Protein AF-A0A091CN32-F1 (afdb_monomer_lite)

Sequence (88 aa):
MNEVMEWMNNKLNRQSRQSPTLNPIVKTKQIEAKMKELTSLCNPTISKPKPKVEPPKRSKKLLSRMDQWTDKEIAPARRLPSRVQTQL

Radius of gyration: 22.0 Å; chains: 1; bounding box: 41×34×65 Å

Organism: Fukomys damarensis (NCBI:txid885580)

Structure (mmCIF, N/CA/C/O backbone):
data_AF-A0A091CN32-F1
#
_entry.id   AF-A0A091CN32-F1
#
loop_
_atom_site.group_PDB
_atom_site.id
_atom_site.type_symbol
_atom_site.label_atom_id
_atom_site.label_alt_id
_atom_site.label_comp_id
_atom_site.label_asym_id
_atom_site.label_entity_id
_atom_site.label_seq_id
_atom_site.pdbx_PDB_ins_code
_atom_site.Cartn_x
_atom_site.Cartn_y
_atom_site.Cartn_z
_atom_site.occupancy
_atom_site.B_iso_or_equiv
_atom_site.auth_seq_id
_atom_site.auth_comp_id
_atom_site.auth_asym_id
_atom_site.auth_atom_id
_atom_site.pdbx_PDB_model_num
ATOM 1 N N . MET A 1 1 ? -3.989 5.697 -12.878 1.00 72.00 1 MET A N 1
ATOM 2 C CA . MET A 1 1 ? -3.473 6.587 -11.810 1.00 72.00 1 MET A CA 1
ATOM 3 C C . MET A 1 1 ? -4.564 7.052 -10.858 1.00 72.00 1 MET A C 1
ATOM 5 O O . MET A 1 1 ? -4.394 6.855 -9.664 1.00 72.00 1 MET A O 1
ATOM 9 N N . ASN A 1 2 ? -5.679 7.602 -11.350 1.00 86.12 2 ASN A N 1
ATOM 10 C CA . ASN A 1 2 ? -6.773 8.095 -10.495 1.00 86.12 2 ASN A CA 1
ATOM 11 C C . ASN A 1 2 ? -7.273 7.059 -9.474 1.00 86.12 2 ASN A C 1
ATOM 13 O O . ASN A 1 2 ? -7.430 7.393 -8.309 1.00 86.12 2 ASN A O 1
ATOM 17 N N . GLU A 1 3 ? -7.390 5.791 -9.870 1.00 87.31 3 GLU A N 1
ATOM 18 C CA . GLU A 1 3 ? -7.793 4.691 -8.983 1.00 87.31 3 GLU A CA 1
ATOM 19 C C . GLU A 1 3 ? -6.849 4.485 -7.782 1.00 87.31 3 GLU A C 1
ATOM 21 O O . GLU A 1 3 ? -7.293 4.249 -6.660 1.00 87.31 3 GLU A O 1
ATOM 26 N N . VAL A 1 4 ? -5.532 4.615 -7.980 1.00 87.62 4 VAL A N 1
ATOM 27 C CA . VAL A 1 4 ? -4.556 4.475 -6.886 1.00 87.62 4 VAL A CA 1
ATOM 28 C C . VAL A 1 4 ? -4.658 5.652 -5.915 1.00 87.62 4 VAL A C 1
ATOM 30 O O . VAL A 1 4 ? -4.557 5.467 -4.701 1.00 87.62 4 VAL A O 1
ATOM 33 N N . MET A 1 5 ? -4.908 6.851 -6.441 1.00 90.25 5 MET A N 1
ATOM 34 C CA . MET A 1 5 ? -5.085 8.064 -5.638 1.00 90.25 5 MET A CA 1
ATOM 35 C C . MET A 1 5 ? -6.386 8.011 -4.829 1.00 90.25 5 MET A C 1
ATOM 37 O O . MET A 1 5 ? -6.394 8.322 -3.639 1.00 90.25 5 MET A O 1
ATOM 41 N N . GLU A 1 6 ? -7.473 7.556 -5.445 1.00 93.50 6 GLU A N 1
ATOM 42 C CA . GLU A 1 6 ? -8.757 7.349 -4.779 1.00 93.50 6 GLU A CA 1
ATOM 43 C C . GLU A 1 6 ? -8.658 6.277 -3.689 1.00 93.50 6 GLU A C 1
ATOM 45 O O . GLU A 1 6 ? -9.114 6.483 -2.562 1.00 93.50 6 GLU A O 1
ATOM 50 N N . TRP A 1 7 ? -7.978 5.165 -3.978 1.00 92.62 7 TRP A N 1
ATOM 51 C CA . TRP A 1 7 ? -7.700 4.129 -2.989 1.00 92.62 7 TRP A CA 1
ATOM 52 C C . TRP A 1 7 ? -6.949 4.689 -1.777 1.00 92.62 7 TRP A C 1
ATOM 54 O O . TRP A 1 7 ? -7.342 4.424 -0.637 1.00 92.62 7 TRP A O 1
ATOM 64 N N . MET A 1 8 ? -5.903 5.487 -2.011 1.00 93.25 8 MET A N 1
ATOM 65 C CA . MET A 1 8 ? -5.096 6.091 -0.950 1.00 93.25 8 MET A CA 1
ATOM 66 C C . MET A 1 8 ? -5.946 7.017 -0.079 1.00 93.25 8 MET A C 1
ATOM 68 O O . MET A 1 8 ? -5.947 6.873 1.144 1.00 93.25 8 MET A O 1
ATOM 72 N N . ASN A 1 9 ? -6.731 7.901 -0.700 1.00 94.25 9 ASN A N 1
ATOM 73 C CA . ASN A 1 9 ? -7.635 8.805 0.010 1.00 94.25 9 ASN A CA 1
ATOM 74 C C . ASN A 1 9 ? -8.661 8.036 0.847 1.00 94.25 9 ASN A C 1
ATOM 76 O O . ASN A 1 9 ? -8.844 8.330 2.028 1.00 94.25 9 ASN A O 1
ATOM 80 N N . ASN A 1 10 ? -9.278 7.000 0.282 1.00 94.00 10 ASN A N 1
ATOM 81 C CA . ASN A 1 10 ? -10.274 6.199 0.986 1.00 94.00 10 ASN A CA 1
ATOM 82 C C . ASN A 1 10 ? -9.670 5.446 2.175 1.00 94.00 10 ASN A C 1
ATOM 84 O O . ASN A 1 10 ? -10.252 5.414 3.261 1.00 94.00 10 ASN A O 1
ATOM 88 N N . LYS A 1 11 ? -8.485 4.854 2.005 1.00 93.88 11 LYS A N 1
ATOM 89 C CA . LYS A 1 11 ? -7.796 4.141 3.084 1.00 93.88 11 LYS A CA 1
ATOM 90 C C . LYS A 1 11 ? -7.300 5.076 4.182 1.00 93.88 11 LYS A C 1
ATOM 92 O O . LYS A 1 11 ? -7.487 4.762 5.358 1.00 93.88 11 LYS A O 1
ATOM 97 N N . LEU A 1 12 ? -6.733 6.220 3.810 1.00 92.06 12 LEU A N 1
ATOM 98 C CA . LEU A 1 12 ? -6.235 7.224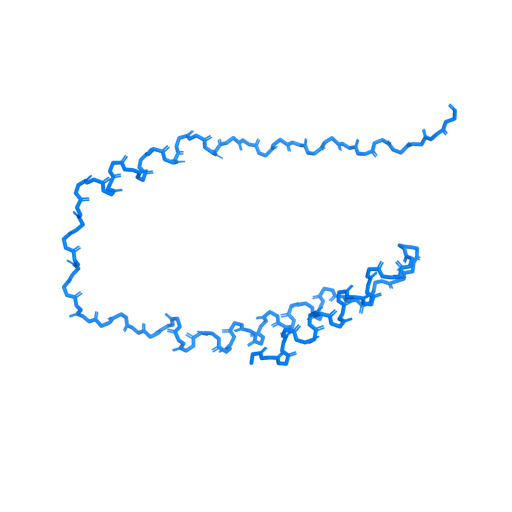 4.745 1.00 92.06 12 LEU A CA 1
ATOM 99 C C . LEU A 1 12 ? -7.373 7.837 5.565 1.00 92.06 12 LEU A C 1
ATOM 101 O O . LEU A 1 12 ? -7.299 7.852 6.792 1.00 92.06 12 LEU A O 1
ATOM 105 N N . ASN A 1 13 ? -8.451 8.266 4.904 1.00 94.69 13 ASN A N 1
ATOM 106 C CA . ASN A 1 13 ? -9.619 8.858 5.562 1.00 94.69 13 ASN A CA 1
ATOM 107 C C . ASN A 1 13 ? -10.312 7.880 6.510 1.00 94.69 13 ASN A C 1
ATOM 109 O O . ASN A 1 13 ? -10.873 8.283 7.528 1.00 94.69 13 ASN A O 1
ATOM 113 N N . ARG A 1 14 ? -10.288 6.587 6.180 1.00 92.00 14 ARG A N 1
ATOM 114 C CA . ARG A 1 14 ? -10.845 5.555 7.050 1.00 92.00 14 ARG A CA 1
ATOM 115 C C . ARG A 1 14 ? -9.934 5.293 8.252 1.00 92.00 14 ARG A C 1
ATOM 117 O O . ARG A 1 14 ? -10.438 5.167 9.362 1.00 92.00 14 ARG A O 1
ATOM 124 N N . GLN A 1 15 ? -8.615 5.237 8.047 1.00 91.31 15 GLN A N 1
ATOM 125 C CA . GLN A 1 15 ? -7.638 5.024 9.121 1.00 91.31 15 GLN A CA 1
ATOM 126 C C . GLN A 1 15 ? -7.611 6.204 10.102 1.00 91.31 15 GLN A C 1
ATOM 128 O O . GLN A 1 15 ? -7.531 5.977 11.304 1.00 91.31 15 GLN A O 1
ATOM 133 N N . SER A 1 16 ? -7.711 7.447 9.616 1.00 91.38 16 SER A N 1
ATOM 134 C CA . SER A 1 16 ? -7.653 8.651 10.461 1.00 91.38 16 SER A CA 1
ATOM 135 C C . SER A 1 16 ? -8.821 8.768 11.441 1.00 91.38 16 SER A C 1
ATOM 137 O O . SER A 1 16 ? -8.683 9.381 12.494 1.00 91.38 16 SER A O 1
ATOM 139 N N . ARG A 1 17 ? -9.962 8.157 11.109 1.00 92.50 17 ARG A N 1
ATOM 140 C CA . ARG A 1 17 ? -11.165 8.116 11.952 1.00 92.50 17 ARG A CA 1
ATOM 141 C C . ARG A 1 17 ? -11.200 6.905 12.885 1.00 92.50 17 ARG A C 1
ATOM 143 O O . ARG A 1 17 ? -12.119 6.793 13.691 1.00 92.50 17 ARG A O 1
ATOM 150 N N . GLN A 1 18 ? -10.249 5.980 12.760 1.00 91.44 18 GLN A N 1
ATOM 151 C CA . GLN A 1 18 ? -10.215 4.773 13.574 1.00 91.44 18 GLN A CA 1
ATOM 152 C C . GLN A 1 18 ? -9.455 5.005 14.882 1.00 91.44 18 GLN A C 1
ATOM 154 O O . GLN A 1 18 ? -8.429 5.681 14.909 1.00 91.44 18 GLN A O 1
ATOM 159 N N . SER A 1 19 ? -9.926 4.378 15.964 1.00 92.50 19 SER A N 1
ATOM 160 C CA . SER A 1 19 ? -9.181 4.331 17.223 1.00 92.50 19 SER A CA 1
ATOM 161 C C . SER A 1 19 ? -7.802 3.671 17.040 1.00 92.50 19 SER A C 1
ATOM 163 O O . SER A 1 19 ? -7.720 2.613 16.403 1.00 92.50 19 SER A O 1
ATOM 165 N N . PRO A 1 20 ? -6.736 4.206 17.665 1.00 87.50 20 PRO A N 1
ATOM 166 C CA . PRO A 1 20 ? -5.411 3.584 17.679 1.00 87.50 20 PRO A CA 1
ATOM 167 C C . PRO A 1 20 ? -5.360 2.205 18.349 1.00 87.50 20 PRO A C 1
ATOM 169 O O . PRO A 1 20 ? -4.427 1.447 18.108 1.00 87.50 20 PRO A O 1
ATOM 172 N N . THR A 1 21 ? -6.337 1.876 19.200 1.00 93.31 21 THR A N 1
ATOM 173 C CA . THR A 1 21 ? -6.411 0.581 19.900 1.00 93.31 21 THR A CA 1
ATOM 174 C C . THR A 1 21 ? -6.928 -0.555 19.018 1.00 93.31 21 THR A C 1
ATOM 176 O O . THR A 1 21 ? -6.835 -1.721 19.394 1.00 93.31 21 THR A O 1
ATOM 179 N N . LEU A 1 22 ? -7.482 -0.228 17.848 1.00 91.88 22 LEU A N 1
ATOM 180 C CA . LEU A 1 22 ? -7.994 -1.201 16.893 1.00 91.88 22 LEU A CA 1
ATOM 181 C C . LEU A 1 22 ? -6.927 -1.563 15.863 1.00 91.88 22 LEU A C 1
ATOM 183 O O . LEU A 1 22 ? -6.056 -0.767 15.516 1.00 91.88 22 LEU A O 1
ATOM 187 N N . ASN A 1 23 ? -7.049 -2.769 15.314 1.00 90.00 23 ASN A N 1
ATOM 188 C CA . ASN A 1 23 ? -6.159 -3.245 14.262 1.00 90.00 23 ASN A CA 1
ATOM 189 C C . ASN A 1 23 ? -6.146 -2.291 13.055 1.00 90.00 23 ASN A C 1
ATOM 191 O O . ASN A 1 23 ? -7.212 -1.850 12.622 1.00 90.00 23 ASN A O 1
ATOM 195 N N . PRO A 1 24 ? -4.976 -2.006 12.459 1.00 89.69 24 PRO A N 1
ATOM 196 C CA . PRO A 1 24 ? -4.860 -1.047 11.367 1.00 89.69 24 PRO A CA 1
ATOM 197 C C . PRO A 1 24 ? -5.649 -1.493 10.129 1.00 89.69 24 PRO A C 1
ATOM 199 O O . PRO A 1 24 ? -5.627 -2.663 9.734 1.00 89.69 24 PRO A O 1
ATOM 202 N N . ILE A 1 25 ? -6.318 -0.534 9.490 1.00 89.38 25 ILE A N 1
ATOM 203 C CA . ILE A 1 25 ? -7.160 -0.737 8.298 1.00 89.38 25 ILE A CA 1
ATOM 204 C C . ILE A 1 25 ? -6.321 -1.078 7.071 1.00 89.38 25 ILE A C 1
ATOM 206 O O . ILE A 1 25 ? -6.785 -1.759 6.150 1.00 89.38 25 ILE A O 1
ATOM 210 N N . VAL A 1 26 ? -5.090 -0.580 7.051 1.00 91.19 26 VAL A N 1
ATOM 211 C CA . VAL A 1 26 ? -4.106 -0.853 6.014 1.00 91.19 26 VAL A CA 1
ATOM 212 C C . VAL A 1 26 ? -2.941 -1.585 6.649 1.00 91.19 26 VAL A C 1
ATOM 214 O O . VAL A 1 26 ? -2.308 -1.080 7.574 1.00 91.19 26 VAL A O 1
ATOM 217 N N . LYS A 1 27 ? -2.646 -2.776 6.135 1.00 92.19 27 LYS A N 1
ATOM 218 C CA . LYS A 1 27 ? -1.473 -3.559 6.538 1.00 92.19 27 LYS A CA 1
ATOM 219 C C . LYS A 1 27 ? -0.316 -3.311 5.576 1.00 92.19 27 LYS A C 1
ATOM 221 O O . LYS A 1 27 ? -0.538 -3.028 4.399 1.00 92.19 27 LYS A O 1
ATOM 226 N N . THR A 1 28 ? 0.912 -3.534 6.036 1.00 91.94 28 THR A N 1
ATOM 227 C CA . THR A 1 28 ? 2.144 -3.353 5.245 1.00 91.94 28 THR A CA 1
ATOM 228 C C . THR A 1 28 ? 2.086 -4.053 3.886 1.00 91.94 28 THR A C 1
ATOM 230 O O . THR A 1 28 ? 2.360 -3.432 2.866 1.00 91.94 28 THR A O 1
ATOM 233 N N . LYS A 1 29 ? 1.587 -5.298 3.841 1.00 92.38 29 LYS A N 1
ATOM 234 C CA . LYS A 1 29 ? 1.423 -6.063 2.590 1.00 92.38 29 LYS A CA 1
ATOM 235 C C . LYS A 1 29 ? 0.572 -5.340 1.537 1.00 92.38 29 LYS A C 1
ATOM 237 O O . LYS A 1 29 ? 0.826 -5.467 0.346 1.00 92.38 29 LYS A O 1
ATOM 242 N N . GLN A 1 30 ? -0.445 -4.588 1.963 1.00 90.81 30 GLN A N 1
ATOM 243 C CA . GLN A 1 30 ? -1.311 -3.838 1.047 1.00 90.81 30 GLN A CA 1
ATOM 244 C C . GLN A 1 30 ? -0.607 -2.590 0.505 1.00 90.81 30 GLN A C 1
ATOM 246 O O . GLN A 1 30 ? -0.784 -2.256 -0.663 1.00 90.81 30 GLN A O 1
ATOM 251 N N . ILE A 1 31 ? 0.213 -1.934 1.331 1.00 92.31 31 ILE A N 1
ATOM 252 C CA . ILE A 1 31 ? 1.037 -0.789 0.916 1.00 92.31 31 ILE A CA 1
ATOM 253 C C . ILE A 1 31 ? 2.084 -1.251 -0.098 1.00 92.31 31 ILE A C 1
ATOM 255 O O . ILE A 1 31 ? 2.210 -0.657 -1.163 1.00 92.31 31 ILE A O 1
ATOM 259 N N . GLU A 1 32 ? 2.779 -2.353 0.187 1.00 93.50 32 GLU A N 1
ATOM 260 C CA . GLU A 1 32 ? 3.766 -2.939 -0.724 1.00 93.50 32 GLU A CA 1
ATOM 261 C C . GLU A 1 32 ? 3.149 -3.339 -2.065 1.00 93.50 32 GLU A C 1
ATOM 263 O O . GLU A 1 32 ? 3.740 -3.090 -3.115 1.00 93.50 32 GLU A O 1
ATOM 268 N N . ALA A 1 33 ? 1.951 -3.930 -2.049 1.00 93.75 33 ALA A N 1
ATOM 269 C CA . ALA A 1 33 ? 1.233 -4.276 -3.271 1.00 93.75 33 ALA A CA 1
ATOM 270 C C . ALA A 1 33 ? 0.918 -3.028 -4.112 1.00 93.75 33 ALA A C 1
ATOM 272 O O . ALA A 1 33 ? 1.225 -3.003 -5.304 1.00 93.75 33 ALA A O 1
ATOM 273 N N . LYS A 1 34 ? 0.386 -1.967 -3.489 1.00 92.44 34 LYS A N 1
ATOM 274 C CA . LYS A 1 34 ? 0.083 -0.705 -4.184 1.00 92.44 34 LYS A CA 1
ATOM 275 C C . LYS A 1 34 ? 1.336 0.021 -4.673 1.00 92.44 34 LYS A C 1
ATOM 277 O O . LYS A 1 34 ? 1.319 0.610 -5.750 1.00 92.44 34 LYS A O 1
ATOM 282 N N . MET A 1 35 ? 2.442 -0.076 -3.938 1.00 91.94 35 MET A N 1
ATOM 283 C CA . MET A 1 35 ? 3.739 0.434 -4.379 1.00 91.94 35 MET A CA 1
ATOM 284 C C . MET A 1 35 ? 4.233 -0.307 -5.628 1.00 91.94 35 MET A C 1
ATOM 286 O O . MET A 1 35 ? 4.611 0.341 -6.597 1.00 91.94 35 MET A O 1
ATOM 290 N N . LYS A 1 36 ? 4.172 -1.646 -5.650 1.00 92.69 36 LYS A N 1
ATOM 291 C CA . LYS A 1 36 ? 4.566 -2.447 -6.825 1.00 92.69 36 LYS A CA 1
ATOM 292 C C . LYS A 1 36 ? 3.733 -2.109 -8.062 1.00 92.69 36 LYS A C 1
ATOM 294 O O . LYS A 1 36 ? 4.293 -1.983 -9.148 1.00 92.69 36 LYS A O 1
ATOM 299 N N . GLU A 1 37 ? 2.425 -1.924 -7.892 1.00 91.88 37 GLU A N 1
ATOM 300 C CA . GLU A 1 37 ? 1.506 -1.501 -8.957 1.00 91.88 37 GLU A CA 1
ATOM 301 C C . GLU A 1 37 ? 1.915 -0.138 -9.544 1.00 91.88 37 GLU A C 1
ATOM 303 O O . GLU A 1 37 ? 2.080 -0.003 -10.758 1.00 91.88 37 GLU A O 1
ATOM 308 N N . LEU A 1 38 ? 2.177 0.851 -8.681 1.00 90.12 38 LEU A N 1
ATOM 309 C CA . LEU A 1 38 ? 2.652 2.176 -9.094 1.00 90.12 38 LEU A CA 1
ATOM 310 C C . LEU A 1 38 ? 4.003 2.117 -9.803 1.00 90.12 38 LEU A C 1
ATOM 312 O O . LEU A 1 38 ? 4.183 2.735 -10.851 1.00 90.12 38 LEU A O 1
ATOM 316 N N . THR A 1 39 ? 4.954 1.368 -9.251 1.00 87.75 39 THR A N 1
ATOM 317 C CA . THR A 1 39 ? 6.278 1.199 -9.850 1.00 87.75 39 THR A CA 1
ATOM 318 C C . THR A 1 39 ? 6.170 0.563 -11.231 1.00 87.75 39 THR A C 1
ATOM 320 O O . THR A 1 39 ? 6.771 1.065 -12.176 1.00 87.75 39 THR A O 1
ATOM 323 N N . SER A 1 40 ? 5.358 -0.484 -11.390 1.00 87.44 40 SER A N 1
ATOM 324 C CA . SER A 1 40 ? 5.139 -1.129 -12.688 1.00 87.44 40 SER A CA 1
ATOM 325 C C . SER A 1 40 ? 4.541 -0.168 -13.719 1.00 87.44 40 SER A C 1
ATOM 327 O O . SER A 1 40 ? 4.999 -0.158 -14.861 1.00 87.44 40 SER A O 1
ATOM 329 N N . LEU A 1 41 ? 3.595 0.685 -13.315 1.00 86.94 41 LEU A N 1
ATOM 330 C CA . LEU A 1 41 ? 2.997 1.690 -14.196 1.00 86.94 41 LEU A CA 1
ATOM 331 C C . LEU A 1 41 ? 3.992 2.793 -14.602 1.00 86.94 41 LEU A C 1
ATOM 333 O O . LEU A 1 41 ? 3.978 3.264 -15.739 1.00 86.94 41 LEU A O 1
ATOM 337 N N . CYS A 1 42 ? 4.860 3.215 -13.682 1.00 87.50 42 CYS A N 1
ATOM 338 C CA . CYS A 1 42 ? 5.813 4.302 -13.913 1.00 87.50 42 CYS A CA 1
ATOM 339 C C . CYS A 1 42 ? 7.093 3.847 -14.634 1.00 87.50 42 CYS A C 1
ATOM 341 O O . CYS A 1 42 ? 7.697 4.638 -15.367 1.00 87.50 42 CYS A O 1
ATOM 343 N N . ASN A 1 43 ? 7.499 2.586 -14.461 1.00 84.00 43 ASN A N 1
ATOM 344 C CA . ASN A 1 43 ? 8.748 2.039 -14.991 1.00 84.00 43 ASN A C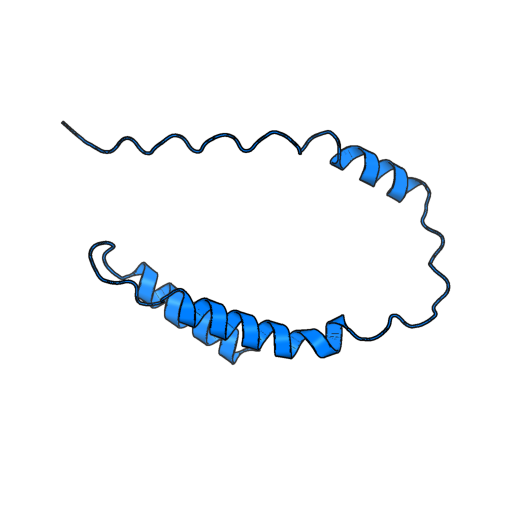A 1
ATOM 345 C C . ASN A 1 43 ? 8.918 2.253 -16.503 1.00 84.00 43 ASN A C 1
ATOM 347 O O . ASN A 1 43 ? 9.949 2.804 -16.873 1.00 84.00 43 ASN A O 1
ATOM 351 N N . PRO A 1 44 ? 7.942 1.950 -17.382 1.00 81.00 44 PRO A N 1
ATOM 352 C CA . PRO A 1 44 ? 8.087 2.148 -18.827 1.00 81.00 44 PRO A CA 1
ATOM 353 C C . PRO A 1 44 ? 8.302 3.601 -19.254 1.00 81.00 44 PRO A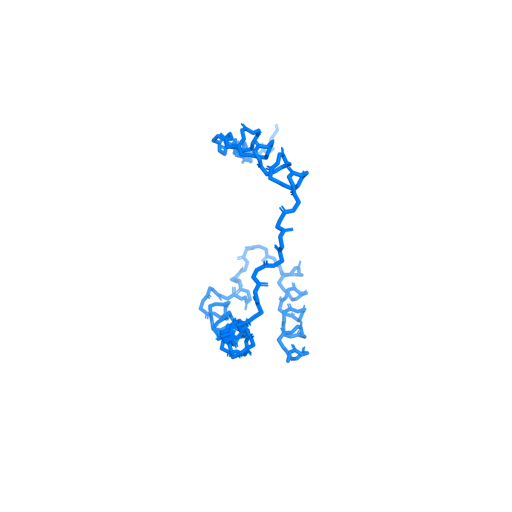 C 1
ATOM 355 O O . PRO A 1 44 ? 8.775 3.850 -20.358 1.00 81.00 44 PRO A O 1
ATOM 358 N N . THR A 1 45 ? 7.924 4.569 -18.417 1.00 77.88 45 THR A N 1
ATOM 359 C CA . THR A 1 45 ? 8.139 5.999 -18.677 1.00 77.88 45 THR A CA 1
ATOM 360 C C . THR A 1 45 ? 9.516 6.441 -18.192 1.00 77.88 45 THR A C 1
ATOM 362 O O . THR A 1 45 ? 10.203 7.184 -18.889 1.00 77.88 45 THR A O 1
ATOM 365 N N . ILE A 1 46 ? 9.935 5.953 -17.023 1.00 73.19 46 ILE A N 1
ATOM 366 C CA . ILE A 1 46 ? 11.222 6.285 -16.397 1.00 73.19 46 ILE A CA 1
ATOM 367 C C . ILE A 1 46 ? 12.384 5.568 -17.095 1.00 73.19 46 ILE A C 1
ATOM 369 O O . ILE A 1 46 ? 13.458 6.140 -17.257 1.00 73.19 46 ILE A O 1
ATOM 373 N N . SER A 1 47 ? 12.172 4.326 -17.528 1.00 76.88 47 SER A N 1
ATOM 374 C CA . SER A 1 47 ? 13.190 3.487 -18.158 1.00 76.88 47 SER A CA 1
ATOM 375 C C . SER A 1 47 ? 13.369 3.774 -19.643 1.00 76.88 47 SER A C 1
ATOM 377 O O . SER A 1 47 ? 14.170 3.092 -20.286 1.00 76.88 47 SER A O 1
ATOM 379 N N . LYS A 1 48 ? 12.632 4.740 -20.218 1.00 70.00 48 LYS A N 1
ATOM 380 C CA . LYS A 1 48 ? 12.866 5.140 -21.607 1.00 70.00 48 LYS A CA 1
ATOM 381 C C . LYS A 1 48 ? 14.326 5.577 -21.716 1.00 70.00 48 LYS A C 1
ATOM 383 O O . LYS A 1 48 ? 14.725 6.497 -20.994 1.00 70.00 48 LYS A O 1
ATOM 388 N N . PRO A 1 49 ? 15.136 4.928 -22.573 1.00 69.31 49 PRO A N 1
ATOM 389 C CA . PRO A 1 49 ? 16.524 5.309 -22.735 1.00 69.31 49 PRO A CA 1
ATOM 390 C C . PRO A 1 49 ? 16.548 6.776 -23.134 1.00 69.31 49 PRO A C 1
ATOM 392 O O . PRO A 1 49 ? 15.853 7.192 -24.064 1.00 69.31 49 PRO A O 1
ATOM 395 N N . LYS A 1 50 ? 17.310 7.567 -22.377 1.00 62.12 50 LYS A N 1
ATOM 396 C CA . LYS A 1 50 ? 17.476 8.989 -22.652 1.00 62.12 50 LYS A CA 1
ATOM 397 C C . LYS A 1 50 ? 17.884 9.112 -24.126 1.00 62.12 50 LYS A C 1
ATOM 399 O O . LYS A 1 50 ? 18.855 8.449 -24.510 1.00 62.12 50 LYS A O 1
ATOM 404 N N . PRO A 1 51 ? 17.153 9.883 -24.957 1.00 68.50 51 PRO A N 1
ATOM 405 C CA . PRO A 1 51 ? 17.577 10.146 -26.326 1.00 68.50 51 PRO A CA 1
ATOM 406 C C . PRO A 1 51 ? 19.052 10.554 -26.302 1.00 68.50 51 PRO A C 1
ATOM 408 O O . PRO A 1 51 ? 19.457 11.252 -25.368 1.00 68.50 51 PRO A O 1
ATOM 411 N N . LYS A 1 52 ? 19.860 10.114 -27.279 1.00 56.50 52 LYS A N 1
ATOM 412 C CA . LYS A 1 52 ? 21.245 10.586 -27.475 1.00 56.50 52 LYS A CA 1
ATOM 413 C C . LYS A 1 52 ? 21.217 12.067 -27.896 1.00 56.50 52 LYS A C 1
ATOM 415 O O . LYS A 1 52 ? 21.581 12.436 -29.001 1.00 56.50 52 LYS A O 1
ATOM 420 N N . VAL A 1 53 ? 20.703 12.923 -27.026 1.00 58.09 53 VAL A N 1
ATOM 421 C CA . VAL A 1 53 ? 20.896 14.359 -27.088 1.00 58.09 53 VAL A CA 1
ATOM 422 C C . VAL A 1 53 ? 22.192 14.590 -26.341 1.00 58.09 53 VAL A C 1
ATOM 424 O O . VAL A 1 53 ? 22.310 14.239 -25.162 1.00 58.09 53 VAL A O 1
ATOM 427 N N . GLU A 1 54 ? 23.173 15.099 -27.080 1.00 60.25 54 GLU A N 1
ATOM 428 C CA . GLU A 1 54 ? 24.439 15.605 -26.567 1.00 60.25 54 GLU A CA 1
ATOM 429 C C . GLU A 1 54 ? 24.186 16.313 -25.221 1.00 60.25 54 GLU A C 1
ATOM 431 O O . GLU A 1 54 ? 23.272 17.142 -25.141 1.00 60.25 54 GLU A O 1
ATOM 436 N N . PRO A 1 55 ? 24.884 15.946 -24.129 1.00 58.34 55 PRO A N 1
ATOM 437 C CA . PRO A 1 55 ? 24.587 16.495 -22.814 1.00 58.34 55 PRO A CA 1
ATOM 438 C C . PRO A 1 55 ? 24.616 18.029 -22.886 1.00 58.34 55 PRO A C 1
ATOM 440 O O . PRO A 1 55 ? 25.642 18.588 -23.283 1.00 58.34 55 PRO A O 1
ATOM 443 N N . PRO A 1 56 ? 23.526 18.730 -22.505 1.00 60.66 56 PRO A N 1
ATOM 444 C CA . PRO A 1 56 ? 23.527 20.184 -22.466 1.00 60.66 56 PRO A CA 1
ATOM 445 C C . PRO A 1 56 ? 24.717 20.630 -21.623 1.00 60.66 56 PRO A C 1
ATOM 447 O O . PRO A 1 56 ? 24.869 20.155 -20.492 1.00 60.66 56 PRO A O 1
ATOM 450 N N . LYS A 1 57 ? 25.580 21.493 -22.174 1.00 60.78 57 LYS A N 1
ATOM 451 C CA . LYS A 1 57 ? 26.757 22.027 -21.473 1.00 60.78 57 LYS A CA 1
ATOM 452 C C . LYS A 1 57 ? 26.307 22.559 -20.108 1.00 60.78 57 LYS A C 1
ATOM 454 O O . LYS A 1 57 ? 25.670 23.608 -20.027 1.00 60.78 57 LYS A O 1
ATOM 459 N N . ARG A 1 58 ? 26.584 21.810 -19.033 1.00 52.09 58 ARG A N 1
ATOM 460 C CA . ARG A 1 58 ? 26.218 22.204 -17.666 1.00 52.09 58 ARG A CA 1
ATOM 461 C C . ARG A 1 58 ? 26.910 23.530 -17.364 1.00 52.09 58 ARG A C 1
ATOM 463 O O . ARG A 1 58 ? 28.132 23.627 -17.450 1.00 52.09 58 ARG A O 1
ATOM 470 N N . SER A 1 59 ? 26.135 24.559 -17.031 1.00 55.72 59 SER A N 1
ATOM 471 C CA . SER A 1 59 ? 26.701 25.856 -16.675 1.00 55.72 59 SER A CA 1
ATOM 472 C C . SER A 1 59 ? 27.441 25.743 -15.338 1.00 55.72 59 SER A C 1
ATOM 474 O O . SER A 1 59 ? 26.952 25.133 -14.385 1.00 55.72 59 SER A O 1
ATOM 476 N N . LYS A 1 60 ? 28.626 26.359 -15.250 1.00 60.75 60 LYS A N 1
ATOM 477 C CA . LYS A 1 60 ? 29.498 26.353 -14.055 1.00 60.75 60 LYS A CA 1
ATOM 478 C C . LYS A 1 60 ? 28.773 26.817 -12.775 1.00 60.75 60 LYS A C 1
ATOM 480 O O . LYS A 1 60 ? 29.145 26.433 -11.673 1.00 60.75 60 LYS A O 1
ATOM 485 N N . LYS A 1 61 ? 27.684 27.579 -12.932 1.00 58.31 61 LYS A N 1
ATOM 486 C CA . LYS A 1 61 ? 26.822 28.078 -11.851 1.00 58.31 61 LYS A CA 1
ATOM 487 C C . LYS A 1 61 ? 26.022 26.972 -11.142 1.00 58.31 61 LYS A C 1
ATOM 489 O O . LYS A 1 61 ? 25.776 27.091 -9.948 1.00 58.31 61 LYS A O 1
ATOM 494 N N . LEU A 1 62 ? 25.626 25.907 -11.851 1.00 59.25 62 LEU A N 1
ATOM 495 C CA . LEU A 1 62 ? 24.904 24.768 -11.262 1.00 59.25 62 LEU A CA 1
ATOM 496 C C . LEU A 1 62 ? 25.833 23.819 -10.498 1.00 59.25 62 LEU A C 1
ATOM 498 O O . LEU A 1 62 ? 25.416 23.272 -9.483 1.00 59.25 62 LEU A O 1
ATOM 502 N N . LEU A 1 63 ? 27.081 23.661 -10.955 1.00 59.75 63 LEU A N 1
ATOM 503 C CA . LEU A 1 63 ? 28.083 22.835 -10.273 1.00 59.75 63 LEU A CA 1
ATOM 504 C C . LEU A 1 63 ? 28.395 23.409 -8.883 1.00 59.75 63 LEU A C 1
ATOM 506 O O . LEU A 1 63 ? 28.228 22.723 -7.884 1.00 59.75 63 LEU A O 1
ATOM 510 N N . SER A 1 64 ? 28.646 24.721 -8.818 1.00 53.41 64 SER A N 1
ATOM 511 C CA . SER A 1 64 ? 28.938 25.421 -7.562 1.00 53.41 64 SER A CA 1
ATOM 512 C C . SER A 1 64 ? 27.775 25.427 -6.555 1.00 53.41 64 SER A C 1
ATOM 514 O O . SER A 1 64 ? 27.997 25.634 -5.365 1.00 53.41 64 SER A O 1
ATOM 516 N N . ARG A 1 65 ? 26.529 25.212 -7.006 1.00 58.38 65 ARG A N 1
ATOM 517 C CA . ARG A 1 65 ? 25.352 25.155 -6.123 1.00 58.38 65 ARG A CA 1
ATOM 518 C C . ARG A 1 65 ? 25.136 23.764 -5.522 1.00 58.38 65 ARG A C 1
ATOM 520 O O . ARG A 1 65 ? 24.550 23.671 -4.449 1.00 58.38 65 ARG A O 1
ATOM 527 N N . MET A 1 66 ? 25.613 22.715 -6.196 1.00 57.91 66 MET A N 1
ATOM 528 C CA . MET A 1 66 ? 25.511 21.329 -5.730 1.00 57.91 66 MET A CA 1
ATOM 529 C C . MET A 1 66 ? 26.507 21.043 -4.596 1.00 57.91 66 MET A C 1
ATOM 531 O O . MET A 1 66 ? 26.125 20.439 -3.599 1.00 57.91 66 MET A O 1
ATOM 535 N N . ASP A 1 67 ? 27.729 21.579 -4.696 1.00 58.56 67 ASP A N 1
ATOM 536 C CA . ASP A 1 67 ? 28.767 21.474 -3.652 1.00 58.56 67 ASP A CA 1
ATOM 537 C C . ASP A 1 67 ? 28.345 22.142 -2.330 1.00 58.56 67 ASP A C 1
ATOM 539 O O . ASP A 1 67 ? 28.842 21.830 -1.254 1.00 58.56 67 ASP A O 1
ATOM 543 N N . GLN A 1 68 ? 27.379 23.062 -2.394 1.00 51.34 68 GLN A N 1
ATOM 544 C CA . GLN A 1 68 ? 26.889 23.790 -1.228 1.00 51.34 68 GLN A CA 1
ATOM 545 C C . GLN A 1 68 ? 25.833 23.019 -0.416 1.00 51.34 68 GLN A C 1
ATOM 547 O O . GLN A 1 68 ? 25.544 23.419 0.710 1.00 51.34 68 GLN A O 1
ATOM 552 N N . TRP A 1 69 ? 25.241 21.955 -0.968 1.00 46.62 69 TRP A N 1
ATOM 553 C CA . TRP A 1 69 ? 24.208 21.147 -0.299 1.00 46.62 69 TRP A CA 1
ATOM 554 C C . TRP A 1 69 ? 24.783 19.904 0.392 1.00 46.62 69 TRP A C 1
ATOM 556 O O . TRP A 1 69 ? 24.195 19.415 1.352 1.00 46.62 69 TRP A O 1
ATOM 566 N N . THR A 1 70 ? 25.946 19.414 -0.043 1.00 55.44 70 THR A N 1
ATOM 567 C CA . THR A 1 70 ? 26.547 18.178 0.486 1.00 55.44 70 THR A CA 1
ATOM 568 C C . THR A 1 70 ? 27.164 18.332 1.875 1.00 55.44 70 THR A C 1
ATOM 570 O O . THR A 1 70 ? 27.309 17.340 2.578 1.00 55.44 70 THR A O 1
ATOM 573 N N . ASP A 1 71 ? 27.492 19.556 2.291 1.00 52.31 71 ASP A N 1
ATOM 574 C CA . ASP A 1 71 ? 28.181 19.813 3.565 1.00 52.31 71 ASP A CA 1
ATOM 575 C C . ASP A 1 71 ? 27.206 20.072 4.737 1.00 52.31 71 ASP A C 1
ATOM 577 O O . ASP A 1 71 ? 27.478 19.744 5.886 1.00 52.31 71 ASP A O 1
ATOM 581 N N . LYS A 1 72 ? 26.009 20.616 4.467 1.00 56.06 72 LYS A N 1
ATOM 582 C CA . LYS A 1 72 ? 25.158 21.213 5.521 1.00 56.06 72 LYS A CA 1
ATOM 583 C C . LYS A 1 72 ? 24.037 20.312 6.051 1.00 56.06 72 LYS A C 1
ATOM 585 O O . LYS A 1 72 ? 23.431 20.656 7.062 1.00 56.06 72 LYS A O 1
ATOM 590 N N . GLU A 1 73 ? 23.743 19.187 5.395 1.00 51.44 73 GLU A N 1
ATOM 591 C CA . GLU A 1 73 ? 22.595 18.324 5.742 1.00 51.44 73 GLU A CA 1
ATOM 592 C C . GLU A 1 73 ? 22.950 16.877 6.125 1.00 51.44 73 GLU A C 1
ATOM 594 O O . GLU A 1 73 ? 22.062 16.127 6.528 1.00 51.44 73 GLU A O 1
ATOM 599 N N . ILE A 1 74 ? 24.228 16.477 6.117 1.00 52.34 74 ILE A N 1
ATOM 600 C CA . ILE A 1 74 ? 24.656 15.180 6.680 1.00 52.34 74 ILE A CA 1
ATOM 601 C C . ILE A 1 74 ? 24.948 15.348 8.182 1.00 52.34 74 ILE A C 1
ATOM 603 O O . ILE A 1 74 ? 26.031 15.056 8.680 1.00 52.34 74 ILE A O 1
ATOM 607 N N . ALA A 1 75 ? 23.970 15.854 8.933 1.00 50.12 75 ALA A N 1
ATOM 608 C CA . ALA A 1 75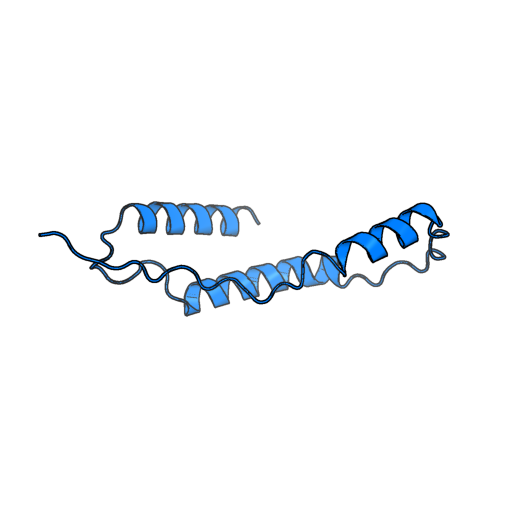 ? 23.959 15.683 10.381 1.00 50.12 75 ALA A CA 1
ATOM 609 C C . ALA A 1 75 ? 23.365 14.295 10.687 1.00 50.12 75 ALA A C 1
ATOM 611 O O . ALA A 1 75 ? 22.335 13.947 10.101 1.00 50.12 75 ALA A O 1
ATOM 612 N N . PRO A 1 76 ? 23.946 13.484 11.592 1.00 48.41 76 PRO A N 1
ATOM 613 C CA . PRO A 1 76 ? 23.308 12.241 12.003 1.00 48.41 76 PRO A CA 1
ATOM 614 C C . PRO A 1 76 ? 21.932 12.571 12.585 1.00 48.41 76 PRO A C 1
ATOM 616 O O . PRO A 1 76 ? 21.805 13.477 13.412 1.00 48.41 76 PRO A O 1
ATOM 619 N N . ALA A 1 77 ? 20.909 11.858 12.108 1.00 51.22 77 ALA A N 1
ATOM 620 C CA . ALA A 1 77 ? 19.513 12.006 12.497 1.00 51.22 77 ALA A CA 1
ATOM 621 C C . ALA A 1 77 ? 19.385 12.318 13.997 1.00 51.22 77 ALA A C 1
ATOM 623 O O . ALA A 1 77 ? 19.668 11.472 14.851 1.00 51.22 77 ALA A O 1
ATOM 624 N N . ARG A 1 78 ? 18.975 13.550 14.328 1.00 54.03 78 ARG A N 1
ATOM 625 C CA . ARG A 1 78 ? 18.591 13.900 15.696 1.00 54.03 78 ARG A CA 1
ATOM 626 C C . ARG A 1 78 ? 17.503 12.918 16.114 1.00 54.03 78 ARG A C 1
ATOM 628 O O . ARG A 1 78 ? 16.425 12.908 15.525 1.00 54.03 78 ARG A O 1
ATOM 635 N N . ARG A 1 79 ? 17.817 12.082 17.110 1.00 49.25 79 ARG A N 1
ATOM 636 C CA . ARG A 1 79 ? 16.854 11.258 17.845 1.00 49.25 79 ARG A CA 1
ATOM 637 C C . ARG A 1 79 ? 15.604 12.097 18.092 1.00 49.25 79 ARG A C 1
ATOM 639 O O . ARG A 1 79 ? 15.694 13.138 18.741 1.00 49.25 79 ARG A O 1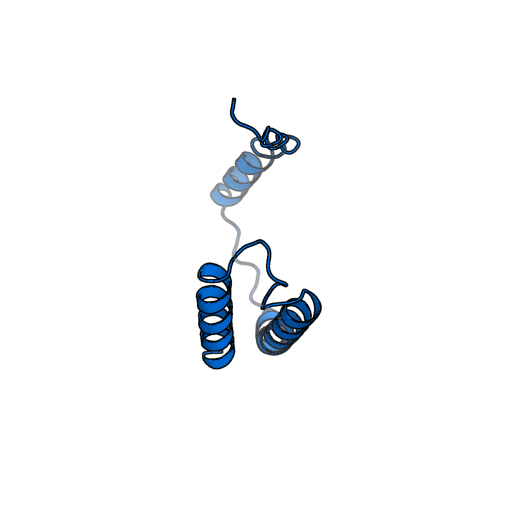
ATOM 646 N N . LEU A 1 80 ? 14.459 11.650 17.576 1.00 46.84 80 LEU A N 1
ATOM 647 C CA . LEU A 1 80 ? 13.175 12.146 18.055 1.00 46.84 80 LEU A CA 1
ATOM 648 C C . LEU A 1 80 ? 13.177 11.942 19.576 1.00 46.84 80 LEU A C 1
ATOM 650 O O . LEU A 1 80 ? 13.509 10.834 20.015 1.00 46.84 80 LEU A O 1
ATOM 654 N N . PRO A 1 81 ? 12.883 12.965 20.394 1.00 40.81 81 PRO A N 1
ATOM 655 C CA . PRO A 1 81 ? 12.737 12.736 21.819 1.00 40.81 81 PRO A CA 1
ATOM 656 C C . PRO A 1 81 ? 11.645 11.682 22.007 1.00 40.81 81 PRO A C 1
ATOM 658 O O . PRO A 1 81 ? 10.551 11.814 21.451 1.00 40.81 81 PRO A O 1
ATOM 661 N N . SER A 1 82 ? 11.964 10.614 22.748 1.00 48.56 82 SER A N 1
ATOM 662 C CA . SER A 1 82 ? 10.965 9.662 23.225 1.00 48.56 82 SER A CA 1
ATOM 663 C C . SER A 1 82 ? 9.825 10.468 23.817 1.00 48.56 82 SER A C 1
ATOM 665 O O . SER A 1 82 ? 10.022 11.238 24.755 1.00 48.56 82 SER A O 1
ATOM 667 N N . ARG A 1 83 ? 8.637 10.306 23.239 1.00 49.31 83 ARG A N 1
ATOM 668 C CA . ARG A 1 83 ? 7.384 10.743 23.833 1.00 49.31 83 ARG A CA 1
ATOM 669 C C . ARG A 1 83 ? 7.284 10.046 25.186 1.00 49.31 83 ARG A C 1
ATOM 671 O O . ARG A 1 83 ? 6.855 8.900 25.253 1.00 49.31 83 ARG A O 1
ATOM 678 N N . VAL A 1 84 ? 7.738 10.711 26.245 1.00 50.16 84 VAL A N 1
ATOM 679 C CA . VAL A 1 84 ? 7.450 10.294 27.613 1.00 50.16 84 VAL A CA 1
ATOM 680 C C . VAL A 1 84 ? 5.945 10.459 27.763 1.00 50.16 84 VAL A C 1
ATOM 682 O O . VAL A 1 84 ? 5.404 11.562 27.756 1.00 50.16 84 VAL A O 1
ATOM 685 N N . GLN A 1 85 ? 5.252 9.331 27.759 1.00 46.03 85 GLN A N 1
ATOM 686 C CA . GLN A 1 85 ? 3.881 9.237 28.214 1.00 46.03 85 GLN A CA 1
ATOM 687 C C . GLN A 1 85 ? 3.900 9.377 29.738 1.00 46.03 85 GLN A C 1
ATOM 689 O O . GLN A 1 85 ? 4.650 8.663 30.402 1.00 46.03 85 GLN A O 1
ATOM 694 N N . THR A 1 86 ? 3.022 10.224 30.272 1.00 41.19 86 THR A N 1
ATOM 695 C CA . THR A 1 86 ? 1.981 9.888 31.271 1.00 41.19 86 THR A CA 1
ATOM 696 C C . THR A 1 86 ? 1.815 11.013 32.296 1.00 41.19 86 THR A C 1
ATOM 698 O O . THR A 1 86 ? 2.774 11.480 32.896 1.00 41.19 86 THR A O 1
ATOM 701 N N . GLN A 1 87 ? 0.559 11.436 32.442 1.00 44.31 87 GLN A N 1
ATOM 702 C CA . GLN A 1 87 ? 0.013 12.303 33.484 1.00 44.31 87 GLN A CA 1
ATOM 703 C C . GLN A 1 87 ? 0.171 11.696 34.886 1.00 44.31 87 GLN A C 1
ATOM 705 O O . GLN A 1 87 ? -0.052 10.495 35.035 1.00 44.31 87 GLN A O 1
ATOM 710 N N . LE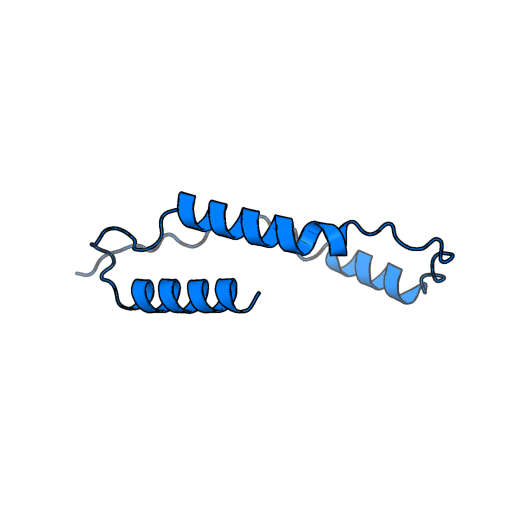U A 1 88 ? 0.411 12.545 35.888 1.00 43.28 88 LEU A N 1
ATOM 711 C CA . LEU A 1 88 ? -0.274 12.566 37.191 1.00 43.28 88 LEU A CA 1
ATOM 712 C C . LEU A 1 88 ? -0.001 13.908 37.876 1.00 43.28 88 LEU A C 1
ATOM 714 O O . LEU A 1 88 ? 1.182 14.312 37.905 1.00 43.28 88 LEU A O 1
#

InterPro domains:
  IPR029048 Heat shock protein 70kD, C-terminal domain superfamily [SSF100934] (2-57)
  IPR060486 HYOU1-like, C-terminal domain [PF27508] (2-48)

pLDDT: mean 73.09, std 18.56, range [40.81, 94.69]

Foldseek 3Di:
DVVLVVVVVVQVVVQVPDDPVDDRSDDPVNVVVSVVVVCVVCVVVVVPPDPPDPPDPDDPVVVVVVVVPVPPPPDPDDPDPPPPDDDD

Secondary structure (DSSP, 8-state):
-HHHHHHHHHHHHHHHTS-TTSPPSS-HHHHHHHHHHHHHHHHHHHTSPPP--------HHHHHHHTTTTTTS------PPP------